Protein AF-A0A5P9BHF8-F1 (afdb_monomer_lite)

pLDDT: mean 89.12, std 8.66, range [43.22, 95.75]

Structure (mmCIF, N/CA/C/O backbone):
data_AF-A0A5P9BHF8-F1
#
_entry.id   AF-A0A5P9BHF8-F1
#
loop_
_atom_site.group_PDB
_atom_site.id
_atom_site.type_symbol
_atom_site.label_atom_id
_atom_site.label_alt_id
_atom_site.label_comp_id
_atom_site.label_asym_id
_atom_site.label_entity_id
_atom_site.label_seq_id
_atom_site.pdbx_PDB_ins_code
_atom_site.Cartn_x
_atom_site.Cartn_y
_atom_site.Cartn_z
_atom_site.occupancy
_atom_site.B_iso_or_equiv
_atom_site.auth_seq_id
_atom_site.auth_comp_id
_atom_site.auth_asym_id
_atom_site.auth_atom_id
_atom_site.pdbx_PDB_model_num
ATOM 1 N N . MET A 1 1 ? -12.787 -12.634 9.583 1.00 59.53 1 MET A N 1
ATOM 2 C CA . MET A 1 1 ? -12.653 -11.454 10.459 1.00 59.53 1 MET A CA 1
ATOM 3 C C . MET A 1 1 ? -11.292 -10.864 10.148 1.00 59.53 1 MET A C 1
ATOM 5 O O . MET A 1 1 ? -10.307 -11.552 10.384 1.00 59.53 1 MET A O 1
ATOM 9 N N . VAL A 1 2 ? -11.235 -9.702 9.497 1.00 70.75 2 VAL A N 1
ATOM 10 C CA . VAL A 1 2 ? -9.954 -9.044 9.192 1.00 70.75 2 VAL A CA 1
ATOM 11 C C . VAL A 1 2 ? -9.409 -8.452 10.488 1.00 70.75 2 VAL A C 1
ATOM 13 O O . VAL A 1 2 ? -10.170 -7.928 11.302 1.00 70.75 2 VAL A O 1
ATOM 16 N N . SER A 1 3 ? -8.106 -8.593 10.708 1.00 82.31 3 SER A N 1
ATOM 17 C CA . SER A 1 3 ? -7.398 -8.062 11.871 1.00 82.31 3 SER A CA 1
ATOM 18 C C . SER A 1 3 ? -6.287 -7.110 11.428 1.00 82.31 3 SER A C 1
ATOM 20 O O . SER A 1 3 ? -5.899 -7.081 10.260 1.00 82.31 3 SER A O 1
ATOM 22 N N . HIS A 1 4 ? -5.716 -6.376 12.386 1.00 80.69 4 HIS A N 1
ATOM 23 C CA . HIS A 1 4 ? -4.511 -5.572 12.165 1.00 80.69 4 HIS A CA 1
ATOM 24 C C . HIS A 1 4 ? -3.379 -6.373 11.508 1.00 80.69 4 HIS A C 1
ATOM 26 O O . HIS A 1 4 ? -2.720 -5.866 10.608 1.00 80.69 4 HIS A O 1
ATOM 32 N N . SER A 1 5 ? -3.174 -7.630 11.918 1.00 82.12 5 SER A N 1
ATOM 33 C CA . SER A 1 5 ? -2.126 -8.471 11.336 1.00 82.12 5 SER A CA 1
ATOM 34 C C . SER A 1 5 ? -2.386 -8.774 9.861 1.00 82.12 5 SER A C 1
ATOM 36 O O . SER A 1 5 ? -1.440 -8.775 9.088 1.00 82.12 5 SER A O 1
ATOM 38 N N . THR A 1 6 ? -3.645 -8.980 9.455 1.00 89.50 6 THR A N 1
ATOM 39 C CA . THR A 1 6 ? -3.997 -9.189 8.042 1.00 89.50 6 THR A CA 1
ATOM 40 C C . THR A 1 6 ? -3.716 -7.944 7.208 1.00 89.50 6 THR A C 1
ATOM 42 O O . THR A 1 6 ? -3.066 -8.060 6.180 1.00 89.50 6 THR A O 1
ATOM 45 N N . LEU A 1 7 ? -4.123 -6.756 7.674 1.00 87.56 7 LEU A N 1
ATOM 46 C CA . LEU A 1 7 ? -3.821 -5.511 6.957 1.00 87.56 7 LEU A CA 1
ATOM 47 C C . LEU A 1 7 ? -2.313 -5.278 6.841 1.00 87.56 7 LEU A C 1
ATOM 49 O O . LEU A 1 7 ? -1.832 -4.894 5.785 1.00 87.56 7 LEU A O 1
ATOM 53 N N . MET A 1 8 ? -1.558 -5.543 7.909 1.00 88.38 8 MET A N 1
ATOM 54 C CA . MET A 1 8 ? -0.102 -5.425 7.875 1.00 88.38 8 MET A CA 1
ATOM 55 C C . MET A 1 8 ? 0.546 -6.407 6.896 1.00 88.38 8 MET A C 1
ATOM 57 O O . MET A 1 8 ? 1.491 -6.035 6.211 1.00 88.38 8 MET A O 1
ATOM 61 N N . THR A 1 9 ? 0.051 -7.645 6.818 1.00 91.69 9 THR A N 1
ATOM 62 C CA . THR A 1 9 ? 0.518 -8.616 5.821 1.00 91.69 9 THR A CA 1
ATOM 63 C C . THR A 1 9 ? 0.193 -8.155 4.404 1.00 91.69 9 THR A C 1
ATOM 65 O O . THR A 1 9 ? 1.062 -8.232 3.544 1.00 91.69 9 THR A O 1
ATOM 68 N N . ASP A 1 10 ? -1.009 -7.633 4.165 1.00 92.75 10 ASP A N 1
ATOM 69 C CA . ASP A 1 10 ? -1.397 -7.137 2.844 1.00 92.75 10 ASP A CA 1
ATOM 70 C C . ASP A 1 10 ? -0.526 -5.947 2.413 1.00 92.75 10 ASP A C 1
ATOM 72 O O . ASP A 1 10 ? -0.029 -5.928 1.291 1.00 92.75 10 ASP A O 1
ATOM 76 N N . LEU A 1 11 ? -0.258 -5.002 3.320 1.00 92.75 11 LEU A N 1
ATOM 77 C CA . LEU A 1 11 ? 0.648 -3.876 3.067 1.00 92.75 11 LEU A CA 1
ATOM 78 C C . LEU A 1 11 ? 2.085 -4.332 2.783 1.00 92.75 11 LEU A C 1
ATOM 80 O O . LEU A 1 11 ? 2.701 -3.848 1.838 1.00 92.75 11 LEU A O 1
ATOM 84 N N . ALA A 1 12 ? 2.598 -5.294 3.555 1.00 91.44 12 ALA A N 1
ATOM 85 C CA . ALA A 1 12 ? 3.930 -5.851 3.332 1.00 91.44 12 ALA A CA 1
ATOM 86 C C . ALA A 1 12 ? 4.037 -6.590 1.987 1.00 91.44 12 ALA A C 1
ATOM 88 O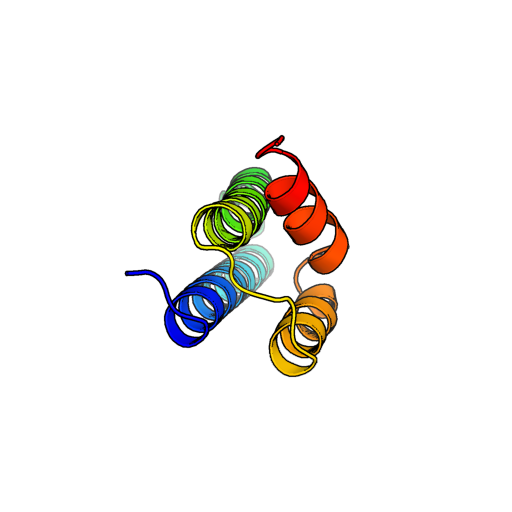 O . ALA A 1 12 ? 5.079 -6.523 1.335 1.00 91.44 12 ALA A O 1
ATOM 89 N N . ASN A 1 13 ? 2.972 -7.273 1.554 1.00 93.06 13 ASN A N 1
ATOM 90 C CA . ASN A 1 13 ? 2.930 -7.924 0.244 1.00 93.06 13 ASN A CA 1
ATOM 91 C C . ASN A 1 13 ? 2.959 -6.887 -0.885 1.00 93.06 13 ASN A C 1
ATOM 93 O O . ASN A 1 13 ? 3.784 -7.011 -1.782 1.00 93.06 13 ASN A O 1
ATOM 97 N N . ILE A 1 14 ? 2.139 -5.831 -0.791 1.00 92.94 14 ILE A N 1
ATOM 98 C CA . ILE A 1 14 ? 2.133 -4.720 -1.760 1.00 92.94 14 ILE A CA 1
ATOM 99 C C . ILE A 1 14 ? 3.528 -4.098 -1.878 1.00 92.94 14 ILE A C 1
ATOM 101 O O . ILE A 1 14 ? 4.032 -3.906 -2.982 1.00 92.94 14 ILE A O 1
ATOM 105 N N . GLU A 1 15 ? 4.169 -3.797 -0.745 1.00 91.94 15 GLU A N 1
ATOM 106 C CA . GLU A 1 15 ? 5.517 -3.226 -0.737 1.00 91.94 15 GLU A CA 1
ATOM 107 C C . GLU A 1 15 ? 6.542 -4.172 -1.372 1.00 91.94 15 GLU A C 1
ATOM 109 O O . GLU A 1 15 ? 7.353 -3.746 -2.193 1.00 91.94 15 GLU A O 1
ATOM 114 N N . THR A 1 16 ? 6.489 -5.458 -1.024 1.00 92.44 16 THR A N 1
ATOM 115 C CA . THR A 1 16 ? 7.426 -6.464 -1.539 1.00 92.44 16 THR A CA 1
ATOM 116 C C . THR A 1 16 ? 7.287 -6.632 -3.049 1.00 92.44 16 THR A C 1
ATOM 118 O O . THR A 1 16 ? 8.297 -6.625 -3.755 1.00 92.44 16 THR A O 1
ATOM 121 N N . ASP A 1 17 ? 6.058 -6.740 -3.553 1.00 92.44 17 ASP A N 1
ATOM 122 C CA . ASP A 1 17 ? 5.782 -6.889 -4.983 1.00 92.44 17 ASP A CA 1
ATOM 123 C C . ASP A 1 17 ? 6.247 -5.650 -5.759 1.00 92.44 17 ASP A C 1
ATOM 125 O O . ASP A 1 17 ? 6.942 -5.771 -6.771 1.00 92.44 17 ASP A O 1
ATOM 129 N N . LEU A 1 18 ? 5.996 -4.451 -5.223 1.00 91.06 18 LEU A N 1
ATOM 130 C CA . LEU A 1 18 ? 6.495 -3.208 -5.806 1.00 91.06 18 LEU A CA 1
ATOM 131 C C . LEU A 1 18 ? 8.031 -3.154 -5.829 1.00 91.06 18 LEU A C 1
ATOM 133 O O . LEU A 1 18 ? 8.618 -2.758 -6.835 1.00 91.06 18 LEU A O 1
ATOM 137 N N . MET A 1 19 ? 8.708 -3.575 -4.754 1.00 91.56 19 MET A N 1
ATOM 138 C CA . MET A 1 19 ? 10.175 -3.640 -4.719 1.00 91.56 19 MET A CA 1
ATOM 139 C C . MET A 1 19 ? 10.736 -4.620 -5.759 1.00 91.56 19 MET A C 1
ATOM 141 O O . MET A 1 19 ? 11.781 -4.342 -6.364 1.00 91.56 19 MET A O 1
ATOM 145 N N . ILE A 1 20 ? 10.060 -5.753 -5.978 1.00 92.00 20 ILE A N 1
ATOM 146 C CA . ILE A 1 20 ? 10.416 -6.729 -7.014 1.00 92.00 20 ILE A CA 1
ATOM 147 C C . ILE A 1 20 ? 10.266 -6.094 -8.394 1.00 92.00 20 ILE A C 1
ATOM 149 O O . ILE A 1 20 ? 11.224 -6.110 -9.167 1.00 92.00 20 ILE A O 1
ATOM 153 N N . ASP A 1 21 ? 9.125 -5.474 -8.683 1.00 91.94 21 ASP A N 1
ATOM 154 C CA . ASP A 1 21 ? 8.868 -4.832 -9.972 1.00 91.94 21 ASP A CA 1
ATOM 155 C C . ASP A 1 21 ? 9.836 -3.677 -10.251 1.00 91.94 21 ASP A C 1
ATOM 157 O O . ASP A 1 21 ? 10.370 -3.576 -11.356 1.00 91.94 21 ASP A O 1
ATOM 161 N N . CYS A 1 22 ? 10.154 -2.848 -9.253 1.00 89.44 22 CYS A N 1
ATOM 162 C CA . CYS A 1 22 ? 11.185 -1.816 -9.377 1.00 89.44 22 CYS A CA 1
ATOM 163 C C . CYS A 1 22 ? 12.563 -2.414 -9.694 1.00 89.44 22 CYS A C 1
ATOM 165 O O . CYS A 1 22 ? 13.303 -1.871 -10.516 1.00 89.44 22 CYS A O 1
ATOM 167 N N . SER A 1 23 ? 12.909 -3.539 -9.064 1.00 92.38 23 SER A N 1
ATOM 168 C CA . SER A 1 23 ? 14.174 -4.235 -9.316 1.00 92.38 23 SER A CA 1
ATOM 169 C C . SER A 1 23 ? 14.213 -4.843 -10.719 1.00 92.38 23 SER A C 1
ATOM 171 O O . SER A 1 23 ? 15.234 -4.750 -11.399 1.00 92.38 23 SER A O 1
ATOM 173 N N . LEU A 1 24 ? 13.104 -5.426 -11.180 1.00 93.06 24 LEU A N 1
ATOM 174 C CA . LEU A 1 24 ? 12.977 -5.982 -12.525 1.00 93.06 24 LEU A CA 1
ATOM 175 C C . LEU A 1 24 ? 13.037 -4.886 -13.589 1.00 93.06 24 LEU A C 1
ATOM 177 O O . LEU A 1 24 ? 13.787 -5.037 -14.546 1.00 93.06 24 LEU A O 1
ATOM 181 N N . LEU A 1 25 ? 12.364 -3.753 -13.380 1.00 91.75 25 LEU A N 1
ATOM 182 C CA . LEU A 1 25 ? 12.415 -2.597 -14.280 1.00 91.75 25 LEU A CA 1
ATOM 183 C C . LEU A 1 25 ? 13.822 -1.980 -14.369 1.00 91.75 25 LEU A C 1
ATOM 185 O O . LEU A 1 25 ? 14.235 -1.508 -15.427 1.00 91.75 25 LEU A O 1
ATOM 189 N N . ALA A 1 26 ? 14.582 -1.996 -13.269 1.00 90.81 26 ALA A N 1
ATOM 190 C CA . ALA A 1 26 ? 15.971 -1.538 -13.260 1.00 90.81 26 ALA A CA 1
ATOM 191 C C . ALA A 1 26 ? 16.912 -2.461 -14.059 1.00 90.81 26 ALA A C 1
ATOM 193 O O . ALA A 1 26 ? 17.914 -1.992 -14.602 1.00 90.81 26 ALA A O 1
ATOM 194 N N . LEU A 1 27 ? 16.603 -3.762 -14.127 1.00 93.69 27 LEU A N 1
ATOM 195 C CA . LEU A 1 27 ? 17.353 -4.752 -14.907 1.00 93.69 27 LEU A CA 1
ATOM 196 C C . LEU A 1 27 ? 16.912 -4.789 -16.377 1.00 93.69 27 LEU A C 1
ATOM 198 O O . LEU A 1 27 ? 17.752 -4.917 -17.268 1.00 93.69 27 LEU A O 1
ATOM 202 N N . ASP A 1 28 ? 15.610 -4.668 -16.619 1.00 93.69 28 ASP A N 1
ATOM 203 C CA . ASP A 1 28 ? 14.969 -4.659 -17.927 1.00 93.69 28 ASP A CA 1
ATOM 204 C C . ASP A 1 28 ? 13.933 -3.520 -17.999 1.00 93.69 28 ASP A C 1
ATOM 206 O O . ASP A 1 28 ? 12.795 -3.680 -17.555 1.00 93.69 28 ASP A O 1
ATOM 210 N N . PRO A 1 29 ? 14.281 -2.375 -18.616 1.00 90.50 29 PRO A N 1
ATOM 211 C CA . PRO A 1 29 ? 13.362 -1.248 -18.773 1.00 90.50 29 PRO A CA 1
ATOM 212 C C . PRO A 1 29 ? 12.113 -1.549 -19.615 1.00 90.50 29 PRO A C 1
ATOM 214 O O . PRO A 1 29 ? 11.212 -0.715 -19.673 1.00 90.50 29 PRO A O 1
ATOM 217 N N . SER A 1 30 ? 12.067 -2.692 -20.312 1.00 93.00 30 SER A N 1
ATOM 218 C CA . SER A 1 30 ? 10.891 -3.143 -21.063 1.00 93.00 30 SER A CA 1
ATOM 219 C C . SER A 1 30 ? 9.935 -4.011 -20.239 1.00 93.00 30 SER A C 1
ATOM 221 O 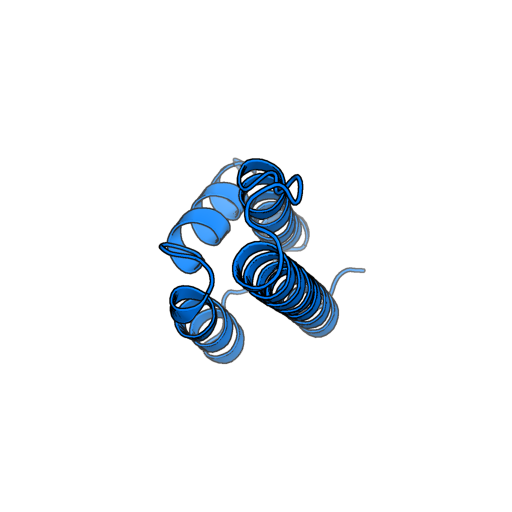O . SER A 1 30 ? 8.867 -4.376 -20.736 1.00 93.00 30 SER A O 1
ATOM 223 N N . TYR A 1 31 ? 10.289 -4.314 -18.984 1.00 90.56 31 TYR A N 1
ATOM 224 C CA . TYR A 1 31 ? 9.456 -5.081 -18.069 1.00 90.56 31 TYR A CA 1
ATOM 225 C C . TYR A 1 31 ? 8.107 -4.367 -17.829 1.00 90.56 31 TYR A C 1
ATOM 227 O O . TYR A 1 31 ? 8.087 -3.182 -17.477 1.00 90.56 31 TYR A O 1
ATOM 235 N N . PRO A 1 32 ? 6.967 -5.049 -18.044 1.00 86.62 32 PRO A N 1
ATOM 236 C CA . PRO A 1 32 ? 5.654 -4.421 -17.980 1.00 86.62 32 PRO A CA 1
ATOM 237 C C . PRO A 1 32 ? 5.201 -4.248 -16.525 1.00 86.62 32 PRO A C 1
ATOM 239 O O . PRO A 1 32 ? 4.607 -5.152 -15.945 1.00 86.62 32 PRO A O 1
ATOM 242 N N . VAL A 1 33 ? 5.449 -3.067 -15.956 1.00 85.69 33 VAL A N 1
ATOM 243 C CA . VAL A 1 33 ? 4.908 -2.659 -14.649 1.00 85.69 33 VAL A CA 1
ATOM 244 C C . VAL A 1 33 ? 3.655 -1.816 -14.857 1.00 85.69 33 VAL A C 1
ATOM 246 O O . VAL A 1 33 ? 3.677 -0.867 -15.642 1.00 85.69 33 VAL A O 1
ATOM 249 N N . ASP A 1 34 ? 2.588 -2.124 -14.121 1.00 84.69 34 ASP A N 1
ATOM 250 C CA . ASP A 1 34 ? 1.404 -1.270 -14.008 1.00 84.69 34 ASP A CA 1
ATOM 251 C C . ASP A 1 34 ? 1.348 -0.621 -12.612 1.00 84.69 34 ASP A C 1
ATOM 253 O O . ASP A 1 34 ? 0.917 -1.258 -11.647 1.00 84.69 34 ASP A O 1
ATOM 257 N N . PRO A 1 35 ? 1.766 0.652 -12.473 1.00 76.50 35 PRO A N 1
ATOM 258 C CA . PRO A 1 35 ? 1.741 1.359 -11.196 1.00 76.50 35 PRO A CA 1
ATOM 259 C C . PRO A 1 35 ? 0.329 1.549 -10.629 1.00 76.50 35 PRO A C 1
ATOM 261 O O . PRO A 1 35 ? 0.178 1.737 -9.423 1.00 76.50 35 PRO A O 1
ATOM 264 N N . THR A 1 36 ? -0.706 1.529 -11.475 1.00 85.81 36 THR A N 1
ATOM 265 C CA . THR A 1 36 ? -2.091 1.754 -11.048 1.00 85.81 36 THR A CA 1
ATOM 266 C C . THR A 1 36 ? -2.619 0.581 -10.224 1.00 85.81 36 THR A C 1
ATOM 268 O O . THR A 1 36 ? -3.334 0.808 -9.253 1.00 85.81 36 THR A O 1
ATOM 271 N N . ASN A 1 37 ? -2.166 -0.644 -10.507 1.00 91.19 37 ASN A N 1
ATOM 272 C CA . ASN A 1 37 ? -2.527 -1.834 -9.732 1.00 91.19 37 ASN A CA 1
ATOM 273 C C . ASN A 1 37 ? -2.167 -1.688 -8.240 1.00 91.19 37 ASN A C 1
ATOM 275 O O . ASN A 1 37 ? -2.971 -2.007 -7.369 1.00 91.19 37 ASN A O 1
ATOM 279 N N . TYR A 1 38 ?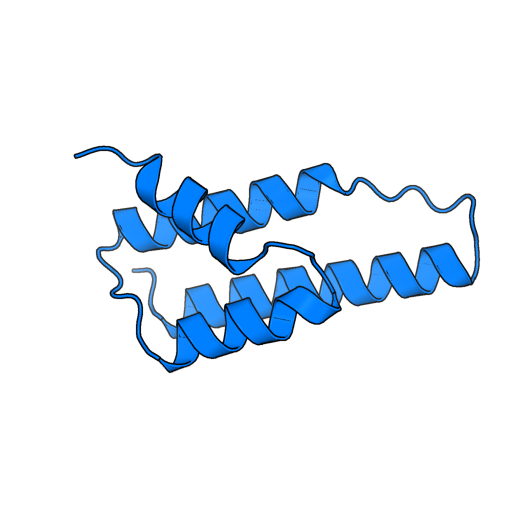 -0.989 -1.143 -7.927 1.00 93.00 38 TYR A N 1
ATOM 280 C CA . TYR A 1 38 ? -0.552 -0.949 -6.539 1.00 93.00 38 TYR A CA 1
ATOM 281 C C . TYR A 1 38 ? -1.343 0.144 -5.813 1.00 93.00 38 TYR A C 1
ATOM 283 O O . TYR A 1 38 ? -1.599 0.031 -4.614 1.00 93.00 38 TYR A O 1
ATOM 291 N N . ILE A 1 39 ? -1.764 1.187 -6.536 1.00 93.38 39 ILE A N 1
ATOM 292 C CA . ILE A 1 39 ? -2.649 2.232 -6.003 1.00 93.38 39 ILE A CA 1
ATOM 293 C C . ILE A 1 39 ? -3.997 1.619 -5.629 1.00 93.38 39 ILE A C 1
ATOM 295 O O . ILE A 1 39 ? -4.436 1.784 -4.494 1.00 93.38 39 ILE A O 1
ATOM 299 N N . ASP A 1 40 ? -4.605 0.864 -6.543 1.00 93.88 40 ASP A N 1
ATOM 300 C CA . ASP A 1 40 ? -5.911 0.241 -6.324 1.00 93.88 40 ASP A CA 1
ATOM 301 C C . ASP A 1 40 ? -5.873 -0.764 -5.162 1.00 93.88 40 ASP A C 1
ATOM 303 O O . ASP A 1 40 ? -6.763 -0.767 -4.312 1.00 93.88 40 ASP A O 1
ATOM 307 N N . GLN A 1 41 ? -4.810 -1.571 -5.065 1.00 94.62 41 GLN A N 1
ATOM 308 C CA . GLN A 1 41 ? -4.612 -2.494 -3.943 1.00 94.62 41 GLN A CA 1
ATOM 309 C C . GLN A 1 41 ? -4.489 -1.757 -2.607 1.00 94.62 41 GLN A C 1
ATOM 311 O O . GLN A 1 41 ? -5.095 -2.164 -1.616 1.00 94.62 41 GLN A O 1
ATOM 316 N N . LEU A 1 42 ? -3.734 -0.658 -2.560 1.00 95.12 42 LEU A N 1
ATOM 317 C CA . LEU A 1 42 ? -3.561 0.114 -1.334 1.00 95.12 42 LEU A CA 1
ATOM 318 C C . LEU A 1 42 ? -4.852 0.839 -0.916 1.00 95.12 42 LEU A C 1
ATOM 320 O O . LEU A 1 42 ? -5.158 0.911 0.279 1.00 95.12 42 LEU A O 1
ATOM 324 N N . GLU A 1 43 ? -5.639 1.327 -1.881 1.00 95.00 43 GLU A N 1
ATOM 325 C CA . GLU A 1 43 ? -6.986 1.850 -1.624 1.00 95.00 43 GLU A CA 1
ATOM 326 C C . GLU A 1 43 ? -7.914 0.754 -1.080 1.00 95.00 43 GLU A C 1
ATOM 328 O O . GLU A 1 43 ? -8.617 0.994 -0.096 1.00 95.00 43 GLU A O 1
ATOM 333 N N . ASP A 1 44 ? -7.874 -0.460 -1.635 1.00 94.75 44 ASP A N 1
ATOM 334 C CA . AS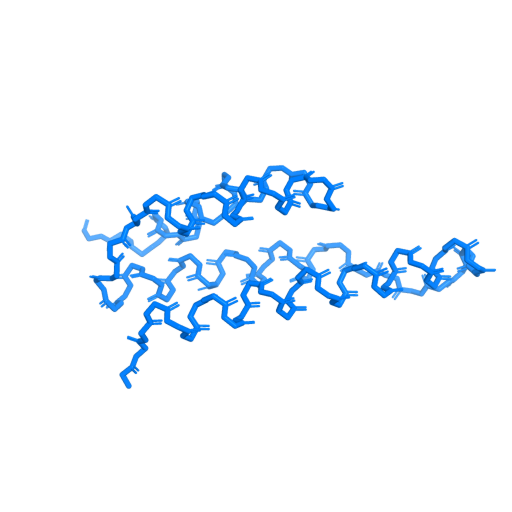P A 1 44 ? -8.677 -1.595 -1.164 1.00 94.75 44 ASP A CA 1
ATOM 335 C C . ASP A 1 44 ? -8.334 -2.005 0.280 1.00 94.75 44 ASP A C 1
ATOM 337 O O . ASP A 1 44 ? -9.230 -2.208 1.102 1.00 94.75 44 ASP A O 1
ATOM 341 N N . VAL A 1 45 ? -7.046 -2.054 0.645 1.00 94.00 45 VAL A N 1
ATOM 342 C CA . VAL A 1 45 ? -6.634 -2.315 2.039 1.00 94.00 45 VAL A CA 1
ATOM 343 C C . VAL A 1 45 ? -7.180 -1.226 2.976 1.00 94.00 45 VAL A C 1
ATOM 345 O O . VAL A 1 45 ? -7.672 -1.531 4.069 1.00 94.00 45 VAL A O 1
ATOM 348 N N . GLY A 1 46 ? -7.147 0.041 2.547 1.00 94.06 46 GLY A N 1
ATOM 349 C CA . GLY A 1 46 ? -7.757 1.156 3.274 1.00 94.06 46 GLY A CA 1
ATOM 350 C C . GLY A 1 46 ? -9.267 0.984 3.454 1.00 94.06 46 GLY A C 1
ATOM 351 O O . GLY A 1 46 ? -9.786 1.133 4.562 1.00 94.06 46 GLY A O 1
ATOM 352 N N . ALA A 1 47 ? -9.970 0.607 2.390 1.00 93.69 47 ALA A N 1
ATOM 353 C CA . ALA A 1 47 ? -11.398 0.307 2.404 1.00 93.69 47 ALA A CA 1
ATOM 354 C C . ALA A 1 47 ? -11.726 -0.826 3.395 1.00 93.69 47 ALA A C 1
ATOM 356 O O . ALA A 1 47 ? -12.526 -0.636 4.313 1.00 93.69 47 ALA A O 1
ATOM 357 N N . ARG A 1 48 ? -11.029 -1.965 3.311 1.00 92.25 48 ARG A N 1
ATOM 358 C CA . ARG A 1 48 ? -11.209 -3.099 4.236 1.00 92.25 48 ARG A CA 1
ATOM 359 C C . ARG A 1 48 ? -10.925 -2.721 5.691 1.00 92.25 48 ARG A C 1
ATOM 361 O O . ARG A 1 48 ? -11.600 -3.204 6.601 1.00 92.25 48 ARG A O 1
ATOM 368 N N . SER A 1 49 ? -9.967 -1.825 5.937 1.00 92.38 49 SER A N 1
ATOM 369 C CA . SER A 1 49 ? -9.734 -1.265 7.274 1.00 92.38 49 SER A CA 1
ATOM 370 C C . SER A 1 49 ? -10.972 -0.546 7.826 1.00 92.38 49 SER A C 1
ATOM 372 O O . SER A 1 49 ? -11.333 -0.767 8.985 1.00 92.38 49 SER A O 1
ATOM 374 N N . ALA A 1 50 ? -11.647 0.274 7.010 1.00 91.62 50 ALA A N 1
ATOM 375 C CA . ALA A 1 50 ? -12.886 0.954 7.397 1.00 91.62 50 ALA A CA 1
ATOM 376 C C . ALA A 1 50 ? -14.037 -0.032 7.629 1.00 91.62 50 ALA A C 1
ATOM 378 O O . ALA A 1 50 ? -14.678 0.016 8.677 1.00 91.62 50 ALA A O 1
ATOM 379 N N . GLU A 1 51 ? -14.257 -0.952 6.685 1.00 91.00 51 GLU A N 1
ATOM 380 C CA . GLU A 1 51 ? -15.342 -1.943 6.732 1.00 91.00 51 GLU A CA 1
ATOM 381 C C . GLU A 1 51 ? -15.293 -2.788 8.012 1.00 91.00 51 GLU A C 1
ATOM 383 O O . GLU A 1 51 ? -16.317 -3.087 8.630 1.00 91.00 51 GLU A O 1
ATOM 388 N N . HIS A 1 52 ? -14.084 -3.134 8.456 1.00 88.44 52 HIS A N 1
ATOM 389 C CA . HIS A 1 52 ? -13.870 -3.938 9.653 1.00 88.44 52 HIS A CA 1
ATOM 390 C C . HIS A 1 52 ? -13.671 -3.120 10.938 1.00 88.44 52 HIS A C 1
ATOM 392 O O . HIS A 1 52 ? -13.340 -3.705 11.970 1.00 88.44 52 HIS A O 1
ATOM 398 N N . ASN A 1 53 ? -13.907 -1.801 10.908 1.00 88.19 53 ASN A N 1
ATOM 399 C CA . ASN A 1 53 ? -13.709 -0.883 12.037 1.00 88.19 53 ASN A CA 1
ATOM 400 C C . ASN A 1 53 ? -12.322 -1.014 12.682 1.00 88.19 53 ASN A C 1
ATOM 402 O O . ASN A 1 53 ? -12.167 -0.957 13.902 1.00 88.19 53 ASN A O 1
ATOM 406 N N . ILE A 1 54 ? -11.299 -1.216 11.855 1.00 87.38 54 ILE A N 1
ATOM 407 C CA . ILE A 1 54 ? -9.927 -1.310 12.328 1.00 87.38 54 ILE A CA 1
ATOM 408 C C . ILE A 1 54 ? -9.410 0.115 12.541 1.00 87.38 54 ILE A C 1
ATOM 410 O O . ILE A 1 54 ? -9.393 0.930 11.617 1.00 87.38 54 ILE A O 1
ATOM 414 N N . GLU A 1 5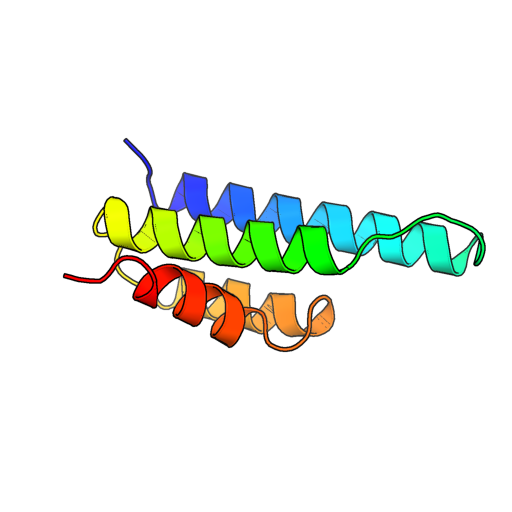5 ? -9.029 0.434 13.777 1.00 87.12 55 GLU A N 1
ATOM 415 C CA . GLU A 1 55 ? -8.445 1.733 14.112 1.00 87.12 55 GLU A CA 1
ATOM 416 C C . GLU A 1 55 ? -7.063 1.904 13.476 1.00 87.12 55 GLU A C 1
ATOM 418 O O . GLU A 1 55 ? -6.273 0.967 13.406 1.00 87.12 55 GLU A O 1
ATOM 423 N N . LEU A 1 56 ? -6.753 3.126 13.047 1.00 86.00 56 LEU A N 1
ATOM 424 C CA . LEU A 1 56 ? -5.401 3.499 12.644 1.00 86.00 56 LEU A CA 1
ATOM 425 C C . LEU A 1 56 ? -4.544 3.689 13.896 1.00 86.00 56 LEU A C 1
ATOM 427 O O . LEU A 1 56 ? -4.630 4.720 14.559 1.00 86.00 56 LEU A O 1
ATOM 431 N N . ASN A 1 57 ? -3.725 2.690 14.217 1.00 87.44 57 ASN A N 1
ATOM 432 C CA . ASN A 1 57 ? -2.747 2.786 15.296 1.00 87.44 57 ASN A CA 1
ATOM 433 C C . ASN A 1 57 ? -1.378 3.283 14.792 1.00 87.44 57 ASN A C 1
ATOM 435 O O . ASN A 1 57 ? -1.106 3.319 13.590 1.00 87.44 57 ASN A O 1
ATOM 439 N N . GLU A 1 58 ? -0.494 3.646 15.724 1.00 90.00 58 GLU A N 1
ATOM 440 C CA . GLU A 1 58 ? 0.843 4.171 15.406 1.00 90.00 58 GLU A CA 1
ATOM 441 C C . GLU A 1 58 ? 1.681 3.203 14.556 1.00 90.00 58 GLU A C 1
ATOM 443 O O . GLU A 1 58 ? 2.460 3.641 13.714 1.00 90.00 58 GLU A O 1
ATOM 448 N N . THR A 1 59 ? 1.513 1.889 14.738 1.00 89.00 59 THR A N 1
ATOM 449 C CA . THR A 1 59 ? 2.239 0.869 13.965 1.00 89.00 59 THR A CA 1
ATOM 450 C C . THR A 1 59 ? 1.820 0.862 12.498 1.00 89.00 59 THR A C 1
ATOM 452 O O . THR A 1 59 ? 2.680 0.827 11.623 1.00 89.00 59 THR A O 1
ATOM 455 N N . LEU A 1 60 ? 0.515 0.934 12.225 1.00 88.25 60 LEU A N 1
ATOM 456 C CA . LEU A 1 60 ? -0.023 0.969 10.867 1.00 88.25 60 LEU A CA 1
ATOM 457 C C . LEU A 1 60 ? 0.375 2.259 10.145 1.00 88.25 60 LEU A C 1
ATOM 459 O O . LEU A 1 60 ? 0.792 2.214 8.991 1.00 88.25 60 LEU A O 1
ATOM 463 N N . VAL A 1 61 ? 0.300 3.398 10.841 1.00 91.75 61 VAL A N 1
ATOM 464 C CA . VAL A 1 61 ? 0.746 4.688 10.293 1.00 91.75 61 VAL A CA 1
ATOM 465 C C . VAL A 1 61 ? 2.235 4.645 9.974 1.00 91.75 61 VAL A C 1
ATOM 467 O O . VAL A 1 61 ? 2.626 5.027 8.877 1.00 91.75 61 VAL A O 1
ATOM 470 N N . LYS A 1 62 ? 3.059 4.128 10.892 1.00 91.81 62 LYS A N 1
ATOM 471 C CA . LYS A 1 62 ? 4.501 4.008 10.679 1.00 91.81 62 LYS A CA 1
ATOM 472 C C . LYS A 1 62 ? 4.829 3.156 9.451 1.00 91.81 62 LYS A C 1
ATOM 474 O O . LYS A 1 62 ? 5.639 3.595 8.646 1.00 91.81 62 LYS A O 1
ATOM 479 N N . LEU A 1 63 ? 4.178 2.002 9.283 1.00 90.75 63 LEU A N 1
ATOM 480 C CA . LEU A 1 63 ? 4.373 1.144 8.109 1.00 90.75 63 LEU A CA 1
ATOM 481 C C . LEU A 1 63 ? 4.017 1.882 6.809 1.00 90.75 63 LEU A C 1
ATOM 483 O O . LEU A 1 63 ? 4.806 1.894 5.874 1.00 90.75 63 LEU A O 1
ATOM 487 N N . LEU A 1 64 ? 2.867 2.562 6.769 1.00 93.56 64 LEU A N 1
ATOM 488 C CA . LEU A 1 64 ? 2.443 3.337 5.597 1.00 93.56 64 LEU A CA 1
ATOM 489 C C . LEU A 1 64 ? 3.391 4.502 5.282 1.00 93.56 64 LEU A C 1
ATOM 491 O O . LEU A 1 64 ? 3.583 4.825 4.115 1.00 93.56 64 LEU A O 1
ATOM 495 N N . THR A 1 65 ? 3.982 5.132 6.300 1.00 92.69 65 THR A N 1
ATOM 496 C CA . THR A 1 65 ? 5.011 6.164 6.114 1.00 92.69 65 THR A CA 1
ATOM 497 C C . THR A 1 65 ? 6.332 5.571 5.623 1.00 92.69 65 THR A C 1
ATOM 499 O O . THR A 1 65 ? 6.979 6.162 4.767 1.00 92.69 65 THR A O 1
ATOM 502 N N . GLU A 1 66 ? 6.745 4.405 6.125 1.00 91.94 66 GLU A N 1
ATOM 503 C CA . GLU A 1 66 ? 7.949 3.708 5.649 1.00 91.94 66 GLU A CA 1
ATOM 504 C C . GLU A 1 66 ? 7.803 3.286 4.179 1.00 91.94 66 GLU A C 1
ATOM 506 O O . GLU A 1 66 ? 8.721 3.509 3.387 1.00 91.94 66 GLU A O 1
ATOM 511 N N . MET A 1 67 ? 6.612 2.823 3.786 1.00 93.19 67 MET A N 1
ATOM 512 C CA . MET A 1 67 ? 6.279 2.502 2.396 1.00 93.19 67 MET A CA 1
ATOM 513 C C . MET A 1 67 ? 6.399 3.702 1.446 1.00 93.19 67 MET A C 1
ATOM 515 O O . MET A 1 67 ? 6.526 3.487 0.244 1.00 93.19 67 MET A O 1
ATOM 519 N N . GLU A 1 68 ? 6.411 4.956 1.924 1.00 92.25 68 GLU A N 1
ATOM 520 C CA . GLU A 1 68 ? 6.582 6.132 1.053 1.00 92.25 68 GLU A CA 1
ATOM 521 C C . GLU A 1 68 ? 7.940 6.179 0.344 1.00 92.25 68 GLU A C 1
ATOM 523 O O . GLU A 1 68 ? 8.072 6.848 -0.683 1.00 92.25 68 GLU A O 1
ATOM 528 N N . VAL A 1 69 ? 8.936 5.443 0.851 1.00 88.69 69 VAL A N 1
ATOM 529 C CA . VAL A 1 69 ? 10.231 5.259 0.181 1.00 88.69 69 VAL A CA 1
ATOM 530 C C . VAL A 1 69 ? 10.062 4.536 -1.157 1.00 88.69 69 VAL A C 1
ATOM 532 O O . VAL A 1 69 ? 10.762 4.848 -2.121 1.00 88.69 69 VAL A O 1
ATOM 535 N N . THR A 1 70 ? 9.123 3.594 -1.216 1.00 88.38 70 THR A N 1
ATOM 536 C CA . THR A 1 70 ? 8.888 2.724 -2.373 1.00 88.38 70 THR A CA 1
ATOM 537 C C . THR A 1 70 ? 7.689 3.210 -3.192 1.00 88.38 70 THR A C 1
ATOM 539 O O . THR A 1 70 ? 7.724 3.207 -4.420 1.00 88.38 70 THR A O 1
ATOM 542 N N . MET A 1 71 ? 6.643 3.693 -2.518 1.00 89.31 71 MET A N 1
ATOM 543 C CA . MET A 1 71 ? 5.379 4.139 -3.096 1.00 89.31 71 MET A CA 1
ATOM 544 C C . MET A 1 71 ? 4.998 5.538 -2.584 1.00 89.31 71 MET A C 1
ATOM 546 O O . MET A 1 71 ? 4.425 5.675 -1.500 1.00 89.31 71 MET A O 1
ATOM 550 N N . PRO A 1 72 ? 5.251 6.603 -3.363 1.00 91.12 72 PRO A N 1
ATOM 551 C CA . PRO A 1 72 ? 4.920 7.960 -2.947 1.00 91.12 72 PRO A CA 1
ATOM 552 C C . PRO A 1 72 ? 3.436 8.121 -2.596 1.00 91.12 72 PRO A C 1
ATOM 554 O O . PRO A 1 72 ? 2.563 7.707 -3.358 1.00 91.12 72 PRO A O 1
ATOM 557 N N . ASN A 1 73 ? 3.153 8.809 -1.485 1.00 92.62 73 ASN A N 1
ATOM 558 C CA . ASN A 1 73 ? 1.804 9.059 -0.961 1.00 92.62 73 ASN A CA 1
ATOM 559 C C . ASN A 1 73 ? 1.052 7.819 -0.444 1.00 92.62 73 ASN A C 1
ATOM 561 O O . ASN A 1 73 ? -0.178 7.873 -0.352 1.00 92.62 73 ASN A O 1
ATOM 565 N N . ALA A 1 74 ? 1.743 6.733 -0.078 1.00 94.44 74 ALA A N 1
ATOM 566 C CA . ALA A 1 74 ? 1.115 5.508 0.423 1.00 94.44 74 ALA A CA 1
ATOM 567 C C . ALA A 1 74 ? 0.079 5.765 1.540 1.00 94.44 74 ALA A C 1
ATOM 569 O O . ALA A 1 74 ? -1.060 5.300 1.456 1.00 94.44 74 ALA A O 1
ATOM 570 N N . LEU A 1 75 ? 0.413 6.593 2.539 1.00 94.81 75 LEU A N 1
ATOM 571 C CA . LEU A 1 75 ? -0.527 6.954 3.606 1.00 94.81 75 LEU A CA 1
ATOM 572 C C . LEU A 1 75 ? -1.785 7.657 3.068 1.00 94.81 75 LEU A C 1
ATOM 574 O O . LEU A 1 75 ? -2.901 7.325 3.464 1.00 94.81 75 LEU A O 1
ATOM 578 N N . ASN A 1 76 ? -1.628 8.611 2.149 1.00 95.25 76 ASN A N 1
ATOM 579 C CA . ASN A 1 76 ? -2.758 9.357 1.589 1.00 95.25 76 ASN A CA 1
ATOM 580 C C . ASN A 1 76 ? -3.677 8.464 0.743 1.00 95.25 76 ASN A C 1
ATOM 582 O O . ASN A 1 76 ? -4.897 8.609 0.811 1.00 95.25 76 ASN A O 1
ATOM 586 N N . ILE A 1 77 ? -3.103 7.536 -0.025 1.00 95.50 77 ILE A N 1
ATOM 587 C CA . ILE A 1 77 ? -3.843 6.563 -0.840 1.00 95.50 77 ILE A CA 1
ATOM 588 C C . ILE A 1 77 ? -4.649 5.631 0.069 1.00 95.50 77 ILE A C 1
ATOM 590 O O . ILE A 1 77 ? -5.862 5.501 -0.094 1.00 95.50 77 ILE A O 1
ATOM 594 N N . PHE A 1 78 ? -4.014 5.080 1.106 1.00 95.75 78 PHE A N 1
ATOM 595 C CA . PHE A 1 78 ? -4.696 4.262 2.106 1.00 95.75 78 PHE A CA 1
ATOM 596 C C . PHE A 1 78 ? -5.865 5.016 2.763 1.00 95.75 78 PHE A C 1
ATOM 598 O O . PHE A 1 78 ? -6.981 4.501 2.857 1.00 95.75 78 PHE A O 1
ATOM 605 N N . LEU A 1 79 ? -5.642 6.263 3.193 1.00 94.81 79 LEU A N 1
ATOM 606 C CA . LEU A 1 79 ? -6.681 7.090 3.816 1.00 94.81 79 LEU A CA 1
ATOM 607 C C . LEU A 1 79 ? -7.828 7.408 2.850 1.00 94.81 79 LEU A C 1
ATOM 609 O O . LEU A 1 79 ? -8.985 7.430 3.270 1.00 94.81 79 LEU A O 1
ATOM 613 N N . LYS A 1 80 ? -7.538 7.622 1.563 1.00 95.00 80 LYS A N 1
ATOM 614 C CA . LYS A 1 80 ? -8.565 7.791 0.529 1.00 95.00 80 LYS A CA 1
ATOM 615 C C . LYS A 1 80 ? -9.431 6.537 0.408 1.00 95.00 80 LYS A C 1
ATOM 617 O O . LYS A 1 80 ? -10.653 6.658 0.452 1.00 95.00 80 LYS A O 1
ATOM 622 N N . GLY A 1 81 ? -8.816 5.358 0.332 1.00 94.12 81 GLY A N 1
ATOM 623 C CA . GLY A 1 81 ? -9.522 4.076 0.316 1.00 94.12 81 GLY A CA 1
ATOM 624 C C . GLY A 1 81 ? -10.417 3.891 1.541 1.00 94.12 81 GLY A C 1
ATOM 625 O O . GLY A 1 81 ? -11.604 3.592 1.422 1.00 94.12 81 GLY A O 1
ATOM 626 N N . ARG A 1 82 ? -9.894 4.207 2.729 1.00 93.50 82 ARG A N 1
ATOM 627 C CA . ARG A 1 82 ? -10.644 4.149 3.991 1.00 93.50 82 ARG A CA 1
ATOM 628 C C . ARG A 1 82 ? -11.853 5.091 4.015 1.00 93.50 82 ARG A C 1
ATOM 630 O O . ARG A 1 82 ? -12.903 4.724 4.528 1.00 93.50 82 ARG A O 1
ATOM 637 N N . ASN A 1 83 ? -11.722 6.285 3.439 1.00 92.38 83 ASN A N 1
ATOM 638 C CA . ASN A 1 83 ? -12.807 7.269 3.344 1.00 92.38 83 ASN A CA 1
ATOM 639 C C . ASN A 1 83 ? -13.799 6.987 2.201 1.00 92.38 83 ASN A C 1
ATOM 641 O O . ASN A 1 83 ? -14.856 7.614 2.153 1.00 92.38 83 ASN A O 1
ATOM 645 N N . SER A 1 84 ? -13.474 6.081 1.272 1.00 87.06 84 SER A N 1
ATOM 646 C CA . SER A 1 84 ? -14.370 5.710 0.166 1.00 87.06 84 SER A CA 1
ATOM 647 C C . SER A 1 84 ? -15.584 4.904 0.637 1.00 87.06 84 SER A C 1
ATOM 649 O O . SER A 1 84 ? -16.641 4.942 0.006 1.00 87.06 84 SER A O 1
ATOM 651 N N . ILE A 1 85 ? -15.457 4.239 1.789 1.00 71.50 85 ILE A N 1
ATOM 652 C CA . ILE A 1 85 ? -16.552 3.555 2.472 1.00 71.50 85 ILE A CA 1
ATOM 653 C C . ILE A 1 85 ? -17.269 4.587 3.343 1.00 71.50 85 ILE A C 1
ATOM 655 O O . ILE A 1 85 ? -17.077 4.667 4.554 1.00 71.50 85 ILE A O 1
ATOM 659 N N . GLY A 1 86 ? -18.024 5.468 2.688 1.00 49.44 86 GLY A N 1
ATOM 660 C CA . GLY A 1 86 ? -18.837 6.474 3.362 1.00 49.44 86 GLY A CA 1
ATOM 661 C C . GLY A 1 86 ? -19.852 5.826 4.308 1.00 49.44 86 GLY A C 1
ATOM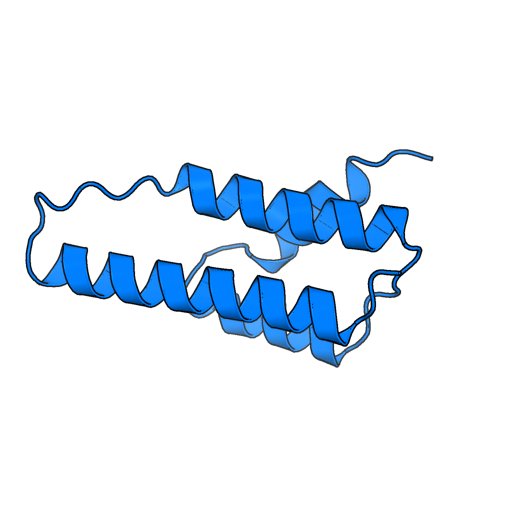 662 O O . GLY A 1 86 ? -20.605 4.942 3.895 1.00 49.44 86 GLY A O 1
ATOM 663 N N . PHE A 1 87 ? -19.865 6.289 5.559 1.00 43.22 87 PHE A N 1
ATOM 664 C CA . PHE A 1 87 ? -21.007 6.178 6.468 1.00 43.22 87 PHE A CA 1
ATOM 665 C C . PHE A 1 87 ? -21.912 7.401 6.311 1.00 43.22 87 PHE A C 1
ATOM 667 O O . PHE A 1 87 ? -21.362 8.521 6.178 1.00 43.22 87 PHE A O 1
#

Secondary structure (DSSP, 8-state):
---HHHHHHHHHHHHHHHHHHHHHHHH-TTS---HHHHHHHHHHHHHHHHHTT----HHHHHHHHHGGGTSTTHHHHHHHHHHHS--

Sequence (87 aa):
MVSHSTLMTDLANIETDLMIDCSLLALDPSYPVDPTNYIDQLEDVGARSAEHNIELNETLVKLLTEMEVTMPNALNIFLKGRNSIGF

Foldseek 3Di:
DDDPVNLVVLLVVLLVVLVVQVVVCVVPVPRDDDPVVSLVSLLQSLQVCLVVVPDDDPVNQVSQVVSCVRPPCSVVSSPNSVCVPPD

Radius of gyration: 13.43 Å; chains: 1; bounding box: 38×21×36 Å